Protein AF-A0A959I8X5-F1 (afdb_monomer_lite)

Secondary structure (DSSP, 8-state):
-----SSHHHHHHHHHHHTT-HHHHHHHHHHTHHHHHHHHHTTT--HHHHHHHHHHHHHHHHHHHHHT-

Foldseek 3Di:
DQDDDPDPLVRVLLVCLLVVPPVSVVCCCVVPLVVQQVVQVVVVHHSVVSVVVSVVVSVVSNVCVVVVD

pLDDT: mean 91.76, std 8.54, range [60.53, 98.81]

Structure (mmCIF, N/CA/C/O backbone):
data_AF-A0A959I8X5-F1
#
_entry.id   AF-A0A959I8X5-F1
#
loop_
_atom_site.group_PDB
_atom_site.id
_atom_site.type_symbol
_atom_site.label_atom_id
_atom_site.label_alt_id
_atom_site.label_comp_id
_atom_site.label_asym_id
_atom_site.label_entity_id
_atom_site.label_seq_id
_atom_site.pdbx_PDB_ins_code
_atom_site.Cartn_x
_atom_site.Cartn_y
_atom_site.Cartn_z
_atom_site.occupancy
_atom_site.B_iso_or_equiv
_atom_site.auth_seq_id
_atom_site.auth_comp_id
_atom_site.auth_asym_id
_atom_site.auth_atom_id
_atom_site.pdbx_PDB_model_num
ATOM 1 N N . MET A 1 1 ? 17.340 -5.171 -14.531 1.00 61.19 1 MET A N 1
ATOM 2 C CA . MET A 1 1 ? 17.717 -5.688 -13.196 1.00 61.19 1 MET A CA 1
ATOM 3 C C . MET A 1 1 ? 16.915 -6.953 -12.940 1.00 61.19 1 MET A C 1
ATOM 5 O O . MET A 1 1 ? 15.761 -6.975 -13.337 1.00 61.19 1 MET A O 1
ATOM 9 N N . MET A 1 2 ? 17.499 -8.014 -12.374 1.00 68.62 2 MET A N 1
ATOM 10 C CA . MET A 1 2 ? 16.749 -9.245 -12.083 1.00 68.62 2 MET A CA 1
ATOM 11 C C . MET A 1 2 ? 16.321 -9.236 -10.614 1.00 68.62 2 MET A C 1
ATOM 13 O O . MET A 1 2 ? 17.138 -9.525 -9.740 1.00 68.62 2 MET A O 1
ATOM 17 N N . ILE A 1 3 ? 15.058 -8.897 -10.352 1.00 78.25 3 ILE A N 1
ATOM 18 C CA . ILE A 1 3 ? 14.499 -8.902 -8.996 1.00 78.25 3 ILE A CA 1
ATOM 19 C C . ILE A 1 3 ? 14.347 -10.358 -8.550 1.00 78.25 3 ILE A C 1
ATOM 21 O O . ILE A 1 3 ? 13.635 -11.152 -9.175 1.00 78.25 3 ILE A O 1
ATOM 25 N N . LYS A 1 4 ? 15.058 -10.734 -7.485 1.00 80.88 4 LYS A N 1
ATOM 26 C CA . LYS A 1 4 ? 14.985 -12.080 -6.913 1.00 80.88 4 LYS A CA 1
ATOM 27 C C . LYS A 1 4 ? 13.859 -12.134 -5.890 1.00 80.88 4 LYS A C 1
ATOM 29 O O . LYS A 1 4 ? 13.937 -11.500 -4.847 1.00 80.88 4 LYS A O 1
ATOM 34 N N . THR A 1 5 ? 12.848 -12.938 -6.184 1.00 83.25 5 THR A N 1
ATOM 35 C CA . THR A 1 5 ? 11.710 -13.206 -5.300 1.00 83.25 5 THR A CA 1
ATOM 36 C C . THR A 1 5 ? 11.556 -14.705 -5.071 1.00 83.25 5 THR A C 1
ATOM 38 O O . THR A 1 5 ? 11.975 -15.511 -5.909 1.00 83.25 5 THR A O 1
ATOM 41 N N . LEU A 1 6 ? 10.936 -15.076 -3.947 1.00 80.81 6 LEU A N 1
ATOM 42 C CA . LEU A 1 6 ? 10.570 -16.464 -3.651 1.00 80.81 6 LEU A CA 1
ATOM 43 C C . LEU A 1 6 ? 9.366 -16.910 -4.493 1.00 80.81 6 LEU A C 1
ATOM 45 O O . LEU A 1 6 ? 9.379 -18.017 -5.031 1.00 80.81 6 LEU A O 1
ATOM 49 N N . HIS A 1 7 ? 8.369 -16.035 -4.670 1.00 84.12 7 HIS A N 1
ATOM 50 C CA . HIS A 1 7 ? 7.197 -16.299 -5.502 1.00 84.12 7 HIS A CA 1
ATOM 51 C C . HIS A 1 7 ? 7.251 -15.526 -6.821 1.00 84.12 7 HIS A C 1
ATOM 53 O O . HIS A 1 7 ? 7.752 -14.402 -6.905 1.00 84.12 7 HIS A O 1
ATOM 59 N N . LYS A 1 8 ? 6.754 -16.157 -7.890 1.00 77.38 8 LYS A N 1
ATOM 60 C CA . LYS A 1 8 ? 6.714 -15.554 -9.229 1.00 77.38 8 LYS A CA 1
ATOM 61 C C . LYS A 1 8 ? 5.802 -14.325 -9.257 1.00 77.38 8 LYS A C 1
ATOM 63 O O . LYS A 1 8 ? 6.160 -13.336 -9.888 1.00 77.38 8 LYS A O 1
ATOM 68 N N . ASP A 1 9 ? 4.693 -14.388 -8.533 1.00 85.50 9 ASP A N 1
ATOM 69 C CA . ASP A 1 9 ? 3.679 -13.334 -8.508 1.00 85.50 9 ASP A CA 1
ATOM 70 C C . ASP A 1 9 ? 4.228 -12.049 -7.870 1.00 85.50 9 ASP A C 1
ATOM 72 O O . ASP A 1 9 ? 3.994 -10.961 -8.392 1.00 85.50 9 ASP A O 1
ATOM 76 N N . ASP A 1 10 ? 5.066 -12.173 -6.832 1.00 87.12 10 ASP A N 1
ATOM 77 C CA . ASP A 1 10 ? 5.776 -11.038 -6.229 1.00 87.12 10 ASP A CA 1
ATOM 78 C C . ASP A 1 10 ? 6.643 -10.324 -7.267 1.00 87.12 10 ASP A C 1
ATOM 80 O O . ASP A 1 10 ? 6.683 -9.100 -7.324 1.00 87.12 10 ASP A O 1
ATOM 84 N N . ARG A 1 11 ? 7.330 -11.082 -8.129 1.00 88.88 11 ARG A N 1
ATOM 85 C CA . ARG A 1 11 ? 8.218 -10.498 -9.139 1.00 88.88 11 ARG A CA 1
ATOM 86 C C . ARG A 1 11 ? 7.453 -9.632 -10.119 1.00 88.88 11 ARG A C 1
ATOM 88 O O . ARG A 1 11 ? 7.886 -8.526 -10.407 1.00 88.88 11 ARG A O 1
ATOM 95 N N . GLU A 1 12 ? 6.322 -10.130 -10.606 1.00 90.31 12 GLU A N 1
ATOM 96 C CA . GLU A 1 12 ? 5.488 -9.412 -11.567 1.00 90.31 12 GLU A CA 1
ATOM 97 C C . GLU A 1 12 ? 4.934 -8.108 -10.975 1.00 90.31 12 GLU A C 1
ATOM 99 O O . GLU A 1 12 ? 4.880 -7.083 -11.666 1.00 90.31 12 GLU A O 1
ATOM 104 N N . LEU A 1 13 ? 4.573 -8.133 -9.687 1.00 91.88 13 LEU A N 1
ATOM 105 C CA . LEU A 1 13 ? 4.137 -6.952 -8.946 1.00 91.88 13 LEU A CA 1
ATOM 106 C C . LEU A 1 13 ? 5.277 -5.944 -8.761 1.00 91.88 13 LEU A C 1
ATOM 108 O O . LEU A 1 13 ? 5.073 -4.761 -9.018 1.00 91.88 13 LEU A O 1
ATOM 112 N N . LEU A 1 14 ? 6.475 -6.395 -8.378 1.00 91.62 14 LEU A N 1
ATOM 113 C CA . LEU A 1 14 ? 7.636 -5.519 -8.176 1.00 91.62 14 LEU A CA 1
ATOM 114 C C . LEU A 1 14 ? 8.144 -4.915 -9.492 1.00 91.62 14 LEU A C 1
AT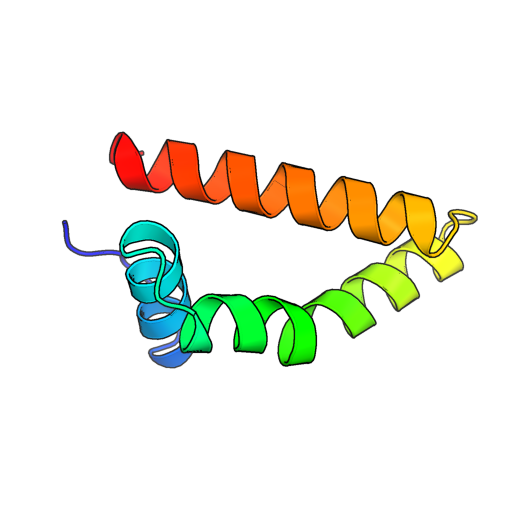OM 116 O O . LEU A 1 14 ? 8.403 -3.717 -9.556 1.00 91.62 14 LEU A O 1
ATOM 120 N N . GLU A 1 15 ? 8.230 -5.708 -10.561 1.00 91.75 15 GLU A N 1
ATOM 121 C CA . GLU A 1 15 ? 8.546 -5.208 -11.906 1.00 91.75 15 GLU A CA 1
ATOM 122 C C . GLU A 1 15 ? 7.488 -4.200 -12.365 1.00 91.75 15 GLU A C 1
A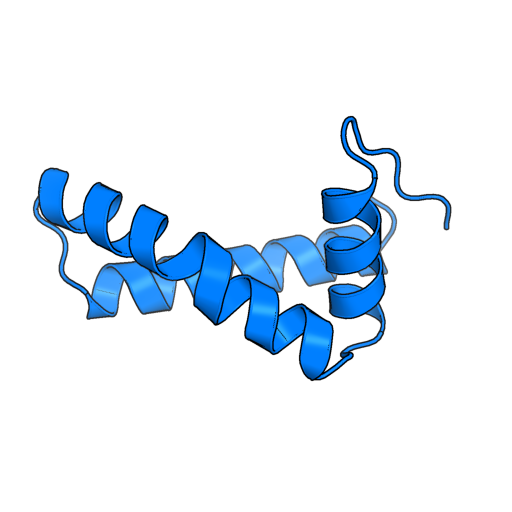TOM 124 O O . GLU A 1 15 ? 7.813 -3.131 -12.878 1.00 91.75 15 GLU A O 1
ATOM 129 N N . GLY A 1 16 ? 6.211 -4.501 -12.117 1.00 92.06 16 GLY A N 1
ATOM 130 C CA . GLY A 1 16 ? 5.122 -3.603 -12.472 1.00 92.06 16 GLY A CA 1
ATOM 131 C C . GLY A 1 16 ? 5.089 -2.319 -11.658 1.00 92.06 16 GLY A C 1
ATOM 132 O O . GLY A 1 16 ? 4.682 -1.293 -12.192 1.00 92.06 16 GLY A O 1
ATOM 133 N N . LEU A 1 17 ? 5.551 -2.348 -10.410 1.00 91.75 17 LEU A N 1
ATOM 134 C CA . LEU A 1 17 ? 5.708 -1.157 -9.585 1.00 91.75 17 LEU A CA 1
ATOM 135 C C . LEU A 1 17 ? 6.779 -0.220 -10.164 1.00 91.75 17 LEU A C 1
ATOM 137 O O . LEU A 1 17 ? 6.514 0.969 -10.312 1.00 91.75 17 LEU A O 1
ATOM 141 N N . ILE A 1 18 ? 7.950 -0.746 -10.545 1.00 92.06 18 ILE A N 1
ATOM 142 C CA . ILE A 1 18 ? 9.048 0.051 -11.135 1.00 92.06 18 ILE A CA 1
ATOM 143 C C . ILE A 1 18 ? 8.642 0.635 -12.492 1.00 92.06 18 ILE A C 1
ATOM 145 O O . ILE A 1 18 ? 8.940 1.784 -12.800 1.00 92.06 18 ILE A O 1
ATOM 149 N N . GLU A 1 19 ? 7.932 -0.144 -13.304 1.00 93.06 19 GLU A N 1
ATOM 150 C CA . GLU A 1 19 ? 7.419 0.290 -14.608 1.00 93.06 19 GLU A CA 1
ATOM 151 C C . GLU A 1 19 ? 6.186 1.210 -14.503 1.00 93.06 19 GLU A C 1
ATOM 153 O O . GLU A 1 19 ? 5.624 1.601 -15.527 1.00 93.06 19 GLU A O 1
ATOM 158 N N . ALA A 1 20 ? 5.726 1.527 -13.285 1.00 88.69 20 ALA A N 1
ATOM 159 C CA . ALA A 1 20 ? 4.489 2.262 -13.022 1.00 88.69 20 ALA A CA 1
ATOM 160 C C . ALA A 1 20 ? 3.259 1.669 -13.749 1.00 88.69 20 ALA A C 1
ATOM 162 O O . ALA A 1 20 ? 2.344 2.394 -14.151 1.00 88.69 20 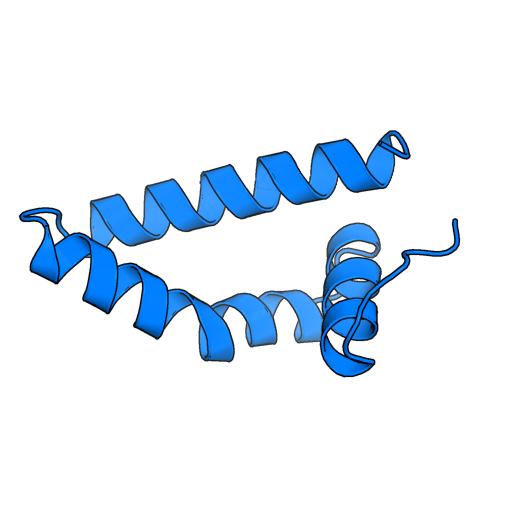ALA A O 1
ATOM 163 N N . ARG A 1 21 ? 3.212 0.337 -13.919 1.00 95.44 21 ARG A N 1
ATOM 164 C CA . ARG A 1 21 ? 2.105 -0.372 -14.576 1.00 95.44 21 ARG A CA 1
ATOM 165 C C . ARG A 1 21 ? 0.828 -0.233 -13.739 1.00 95.44 21 ARG A C 1
ATOM 167 O O . ARG A 1 21 ? 0.771 -0.789 -12.637 1.00 95.44 21 ARG A O 1
ATOM 174 N N . PRO A 1 22 ? -0.246 0.396 -14.262 1.00 93.44 22 PRO A N 1
ATOM 175 C CA . PRO A 1 22 ? -1.466 0.634 -13.488 1.00 93.44 22 PRO A CA 1
ATOM 176 C C . PRO A 1 22 ? -2.124 -0.640 -12.951 1.00 93.44 22 PRO A C 1
ATOM 178 O O . PRO A 1 22 ? -2.693 -0.624 -11.864 1.00 93.44 22 PRO A O 1
ATOM 181 N N . SER A 1 23 ? -2.039 -1.751 -13.689 1.00 94.88 23 SER A N 1
ATOM 182 C CA . SER A 1 23 ? -2.583 -3.047 -13.269 1.00 94.88 23 SER A CA 1
ATOM 183 C C . SER A 1 23 ? -1.846 -3.632 -12.064 1.00 94.88 23 SER A C 1
ATOM 185 O O . SER A 1 23 ? -2.491 -4.133 -11.149 1.00 94.88 23 SER A O 1
ATOM 187 N N . ALA A 1 24 ? -0.515 -3.541 -12.034 1.00 93.81 24 ALA A N 1
ATOM 188 C CA . ALA A 1 24 ? 0.292 -4.024 -10.917 1.00 93.81 24 ALA A CA 1
ATOM 189 C C . ALA A 1 24 ? 0.088 -3.157 -9.672 1.00 93.81 24 ALA A C 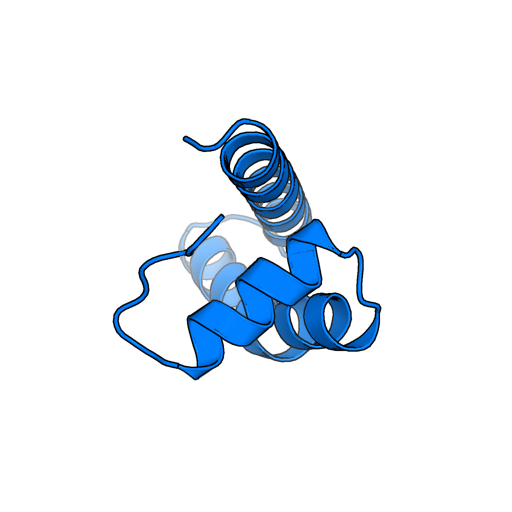1
ATOM 191 O O . ALA A 1 24 ? -0.131 -3.689 -8.587 1.00 93.81 24 ALA A O 1
ATOM 192 N N . VAL A 1 25 ? 0.068 -1.828 -9.842 1.00 92.44 25 VAL A N 1
ATOM 193 C CA . VAL A 1 25 ? -0.233 -0.900 -8.745 1.00 92.44 25 VAL A CA 1
ATOM 194 C C . VAL A 1 25 ? -1.626 -1.177 -8.192 1.00 92.44 25 VAL A C 1
ATOM 196 O O . VAL A 1 25 ? -1.765 -1.368 -6.992 1.00 92.44 25 VAL A O 1
ATOM 199 N N . ARG A 1 26 ? -2.651 -1.297 -9.046 1.00 95.81 26 ARG A N 1
ATOM 200 C CA . ARG A 1 26 ? -4.008 -1.632 -8.596 1.00 95.81 26 ARG A CA 1
ATOM 201 C C . ARG A 1 26 ? -4.050 -2.947 -7.817 1.00 95.81 26 ARG A C 1
ATOM 203 O O . ARG A 1 26 ? -4.637 -2.970 -6.747 1.00 95.81 26 ARG A O 1
ATOM 210 N N . ARG A 1 27 ? -3.374 -3.997 -8.291 1.00 95.25 27 ARG A N 1
ATOM 211 C CA . ARG A 1 27 ? -3.289 -5.267 -7.555 1.00 95.25 27 ARG A CA 1
ATOM 212 C C . ARG A 1 27 ? -2.637 -5.124 -6.183 1.00 95.25 27 ARG A C 1
ATOM 214 O O . ARG A 1 27 ? -3.090 -5.767 -5.253 1.00 95.25 27 ARG A O 1
ATOM 221 N N . LEU A 1 28 ? -1.620 -4.276 -6.021 1.00 94.38 28 LEU A N 1
ATOM 222 C CA . LEU A 1 28 ? -1.045 -4.011 -4.696 1.00 94.38 28 LEU A CA 1
ATOM 223 C C . LEU A 1 28 ? -2.088 -3.396 -3.749 1.00 94.38 28 LEU A C 1
ATOM 225 O O . LEU A 1 28 ? -2.182 -3.808 -2.596 1.00 94.38 28 LEU A O 1
ATOM 229 N N . TYR A 1 29 ? -2.897 -2.452 -4.235 1.00 95.88 29 TYR A N 1
ATOM 230 C CA . TYR A 1 29 ? -3.993 -1.882 -3.447 1.00 95.88 29 TYR A CA 1
ATOM 231 C C . TYR A 1 29 ? -5.096 -2.909 -3.157 1.00 95.88 29 TYR A C 1
ATOM 233 O O . TYR A 1 29 ? -5.548 -2.993 -2.024 1.00 95.88 29 TYR A O 1
ATOM 241 N N . ASP A 1 30 ? -5.509 -3.703 -4.141 1.00 96.56 30 ASP A N 1
ATOM 242 C CA . ASP A 1 30 ? -6.628 -4.638 -3.981 1.00 96.56 30 ASP A CA 1
ATOM 243 C C . ASP A 1 30 ? -6.243 -5.866 -3.131 1.00 96.56 30 ASP A C 1
ATOM 245 O O . ASP A 1 30 ? -7.010 -6.285 -2.264 1.00 96.56 30 ASP A O 1
ATOM 249 N N . ASP A 1 31 ? -5.044 -6.420 -3.344 1.00 94.31 31 ASP A N 1
ATOM 250 C CA . ASP A 1 31 ? -4.612 -7.691 -2.749 1.00 94.31 31 ASP A CA 1
ATOM 251 C C . ASP A 1 31 ? -3.915 -7.496 -1.381 1.00 94.31 31 ASP A C 1
ATOM 253 O O . ASP A 1 31 ? -3.979 -8.391 -0.535 1.00 94.31 31 ASP A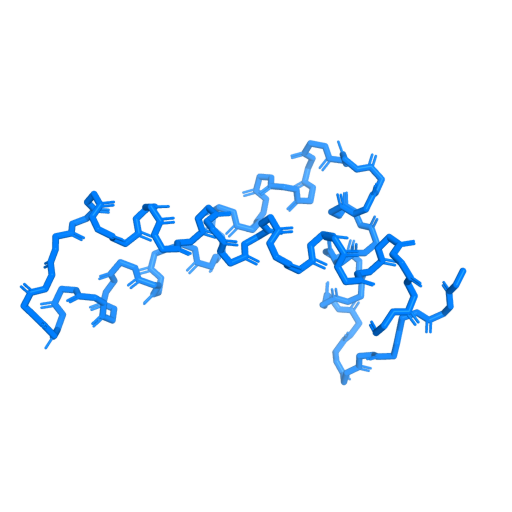 O 1
ATOM 257 N N . ILE A 1 32 ? -3.236 -6.359 -1.139 1.00 94.75 32 ILE A N 1
ATOM 258 C CA . ILE A 1 32 ? -2.340 -6.179 0.028 1.00 94.75 32 ILE A CA 1
ATOM 259 C C . ILE A 1 32 ? -2.857 -5.152 1.042 1.00 94.75 32 ILE A C 1
ATOM 261 O O . ILE A 1 32 ? -2.792 -5.409 2.248 1.00 94.75 32 ILE A O 1
ATOM 265 N N . LEU A 1 33 ? -3.388 -4.005 0.597 1.00 97.75 33 LEU A N 1
ATOM 266 C CA . LEU A 1 33 ? -3.846 -2.942 1.507 1.00 97.75 33 LEU A CA 1
ATOM 267 C C . LEU A 1 33 ? -4.867 -3.428 2.559 1.00 97.75 33 LEU A C 1
ATOM 269 O O . LEU A 1 33 ? -4.715 -3.031 3.715 1.00 97.75 33 LEU A O 1
ATOM 273 N N . PRO A 1 34 ? -5.845 -4.314 2.258 1.00 98.44 34 PRO A N 1
ATOM 274 C CA . PRO A 1 34 ? -6.788 -4.795 3.271 1.00 98.44 34 PRO A CA 1
ATOM 275 C C . PRO A 1 34 ? -6.111 -5.496 4.457 1.00 98.44 34 PRO A C 1
ATOM 277 O O . PRO A 1 34 ? -6.539 -5.339 5.599 1.00 98.44 34 PRO A O 1
ATOM 280 N N . ALA A 1 35 ? -5.029 -6.240 4.206 1.00 98.06 35 ALA A N 1
ATOM 281 C CA . ALA A 1 35 ? -4.270 -6.901 5.264 1.00 98.06 35 ALA A CA 1
ATOM 282 C C . ALA A 1 35 ? -3.498 -5.891 6.130 1.00 98.06 35 ALA A C 1
ATOM 284 O O . ALA A 1 35 ? -3.392 -6.076 7.343 1.00 98.06 35 ALA A O 1
ATOM 285 N N . VAL A 1 36 ? -2.992 -4.813 5.521 1.00 98.38 36 VAL A N 1
ATOM 286 C CA . VAL A 1 36 ? -2.317 -3.719 6.236 1.00 98.38 36 VAL A CA 1
ATOM 287 C C . VAL A 1 36 ? -3.309 -2.944 7.098 1.00 98.38 36 VAL A C 1
ATOM 289 O O . VAL A 1 36 ? -3.026 -2.738 8.274 1.00 98.38 36 VAL A O 1
ATOM 292 N N . ILE A 1 37 ? -4.484 -2.595 6.558 1.00 98.75 37 ILE A N 1
ATOM 293 C CA . ILE A 1 37 ? -5.579 -1.967 7.316 1.00 98.75 37 ILE A CA 1
ATOM 294 C C . ILE A 1 37 ? -5.921 -2.817 8.534 1.00 98.75 37 ILE A C 1
ATOM 296 O O . ILE A 1 37 ? -5.842 -2.327 9.658 1.00 98.75 37 ILE A O 1
ATOM 300 N N . TYR A 1 38 ? -6.201 -4.10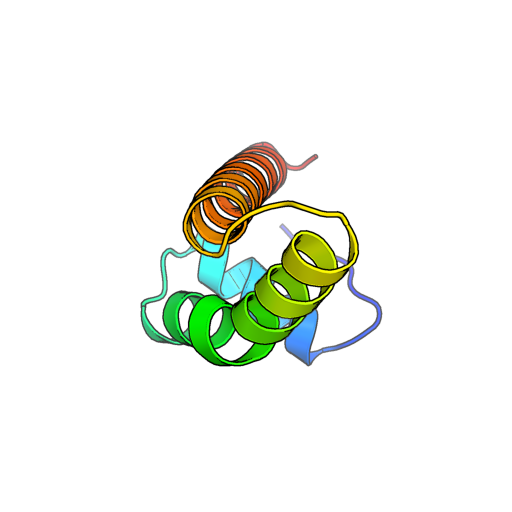8 8.321 1.00 98.69 38 TYR A N 1
ATOM 301 C CA . TYR A 1 38 ? -6.517 -5.023 9.413 1.00 98.69 38 TYR A CA 1
ATOM 302 C C . TYR A 1 38 ? -5.427 -5.012 10.490 1.00 98.69 38 TYR A C 1
ATOM 304 O O . TYR A 1 38 ? -5.723 -4.875 11.673 1.00 98.69 38 TYR A O 1
ATOM 312 N N . TRP A 1 39 ? -4.155 -5.117 10.098 1.00 98.69 39 TRP A N 1
ATOM 313 C CA . TRP A 1 39 ? -3.051 -5.119 11.053 1.00 98.69 39 TRP A CA 1
ATOM 314 C C . TRP A 1 39 ? -2.942 -3.805 11.838 1.00 98.69 39 TRP A C 1
ATOM 316 O O . TRP A 1 39 ? -2.752 -3.841 13.052 1.00 98.69 39 TRP A O 1
ATOM 326 N N . VAL A 1 40 ? -3.085 -2.656 11.178 1.00 98.69 40 VAL A N 1
ATOM 327 C CA . VAL A 1 40 ? -3.008 -1.336 11.822 1.00 98.69 40 VAL A CA 1
ATOM 328 C C . VAL A 1 40 ? -4.168 -1.129 12.800 1.00 98.69 40 VAL A C 1
ATOM 330 O O . VAL A 1 40 ? -3.935 -0.720 13.938 1.00 98.69 40 VAL A O 1
ATOM 333 N N . GLU A 1 41 ? -5.391 -1.505 12.422 1.00 98.56 41 GLU A N 1
ATOM 334 C CA . GLU A 1 41 ? -6.568 -1.439 13.301 1.00 98.56 41 GLU A CA 1
ATOM 335 C C . GLU A 1 41 ? -6.419 -2.339 14.537 1.00 98.56 41 GLU A C 1
ATOM 337 O O . GLU A 1 41 ? -6.747 -1.927 15.652 1.00 98.56 41 GLU A O 1
ATOM 342 N N . GLN A 1 42 ? -5.844 -3.541 14.383 1.00 98.69 42 GLN A N 1
ATOM 343 C CA . GLN A 1 42 ? -5.523 -4.420 15.521 1.00 98.69 42 GLN A CA 1
ATOM 344 C C . GLN A 1 42 ? -4.479 -3.819 16.479 1.00 98.69 42 GLN A C 1
ATOM 346 O O . GLN A 1 42 ? -4.311 -4.313 17.594 1.00 98.69 42 GLN A O 1
ATOM 351 N N . ASN A 1 43 ? -3.785 -2.756 16.068 1.00 98.50 43 ASN A N 1
ATOM 352 C CA . ASN A 1 43 ? -2.748 -2.078 16.841 1.00 98.50 43 ASN A CA 1
ATOM 353 C C . ASN A 1 43 ? -3.116 -0.623 17.191 1.00 98.50 43 ASN A C 1
ATOM 355 O O . ASN A 1 43 ? -2.231 0.182 17.477 1.00 98.50 43 ASN A O 1
ATOM 359 N N . ASN A 1 44 ? -4.415 -0.309 17.269 1.00 98.38 44 ASN A N 1
ATOM 360 C CA . ASN A 1 44 ? -4.961 1.008 17.636 1.00 98.38 44 ASN A CA 1
ATOM 361 C C . ASN A 1 44 ? -4.679 2.139 16.630 1.00 98.38 44 ASN A C 1
ATOM 363 O O . ASN A 1 44 ? -4.763 3.309 17.004 1.00 98.38 44 ASN A O 1
ATOM 367 N N . GLY A 1 45 ? -4.338 1.817 15.382 1.00 98.50 45 GLY A N 1
ATOM 368 C CA . GLY A 1 45 ? -4.313 2.796 14.298 1.00 98.50 45 GLY A CA 1
ATOM 369 C C . GLY A 1 45 ? -5.654 2.887 13.569 1.00 98.50 45 GLY A C 1
ATOM 370 O O . GLY A 1 45 ? -6.592 2.137 13.843 1.00 98.50 45 GLY A O 1
ATOM 371 N N . THR A 1 46 ? -5.731 3.818 12.629 1.00 98.81 46 THR A N 1
ATOM 372 C CA . THR A 1 46 ? -6.890 4.055 11.765 1.00 98.81 46 THR A CA 1
ATOM 373 C C . THR A 1 46 ? -6.655 3.532 10.349 1.00 98.81 46 THR A C 1
ATOM 375 O O . THR A 1 46 ? -5.531 3.227 9.945 1.00 98.81 46 THR A O 1
ATOM 378 N N . GLU A 1 47 ? -7.725 3.451 9.559 1.00 98.38 47 GLU A N 1
ATOM 379 C CA . GLU A 1 47 ? -7.617 3.135 8.133 1.00 98.38 47 GLU A CA 1
ATOM 380 C C . GLU A 1 47 ? -6.761 4.172 7.378 1.00 98.38 47 GLU A C 1
ATOM 382 O O . GLU A 1 47 ? -6.022 3.809 6.464 1.00 98.38 47 GLU A O 1
ATOM 387 N N . ASP A 1 48 ? -6.817 5.445 7.781 1.00 98.69 48 ASP A N 1
ATOM 388 C CA . ASP A 1 48 ? -5.990 6.508 7.203 1.00 98.69 48 ASP A CA 1
ATOM 389 C C . ASP A 1 48 ? -4.509 6.313 7.563 1.00 98.69 48 ASP A C 1
ATOM 391 O O . ASP A 1 48 ? -3.670 6.333 6.665 1.00 98.69 48 ASP A O 1
ATOM 395 N N . ASP A 1 49 ? -4.192 5.970 8.821 1.00 98.69 49 ASP A N 1
ATOM 396 C CA . ASP A 1 49 ? -2.820 5.607 9.223 1.00 98.69 49 ASP A CA 1
ATOM 397 C C . ASP A 1 49 ? -2.288 4.424 8.394 1.00 98.69 49 ASP A C 1
ATOM 399 O O . ASP A 1 49 ? -1.119 4.387 8.003 1.00 98.69 49 ASP A O 1
ATOM 403 N N . ALA A 1 50 ? -3.149 3.445 8.096 1.00 98.56 50 ALA A N 1
ATOM 404 C CA . ALA A 1 50 ? -2.789 2.292 7.280 1.00 98.56 50 ALA A CA 1
ATOM 405 C C . ALA A 1 50 ? -2.528 2.662 5.817 1.00 98.56 50 ALA A C 1
ATOM 407 O O . ALA A 1 50 ? -1.595 2.134 5.206 1.00 98.56 50 ALA A O 1
ATOM 408 N N . ARG A 1 51 ? -3.339 3.561 5.249 1.00 98.31 51 ARG A N 1
ATOM 409 C CA . ARG A 1 51 ? -3.149 4.070 3.885 1.00 98.31 51 ARG A CA 1
ATOM 410 C C . ARG A 1 51 ? -1.859 4.867 3.766 1.00 98.31 51 ARG A C 1
ATOM 412 O O . ARG A 1 51 ? -1.123 4.643 2.805 1.00 98.31 51 ARG A O 1
ATOM 419 N N . ASP A 1 52 ? -1.569 5.722 4.739 1.00 98.50 52 ASP A N 1
ATOM 420 C CA . ASP A 1 52 ? -0.342 6.516 4.774 1.00 98.50 52 ASP A CA 1
ATOM 421 C C . ASP A 1 52 ? 0.888 5.604 4.886 1.00 98.50 52 ASP A C 1
ATOM 423 O O . ASP A 1 52 ? 1.782 5.659 4.037 1.00 98.50 52 ASP A O 1
ATOM 427 N N . LEU A 1 53 ? 0.882 4.662 5.838 1.00 98.12 53 LEU A N 1
ATOM 428 C CA . LEU A 1 53 ? 1.942 3.659 5.995 1.00 98.12 53 LEU A CA 1
ATOM 429 C C . LEU A 1 53 ? 2.167 2.849 4.710 1.00 98.12 53 LEU A C 1
ATOM 431 O O . LEU A 1 53 ? 3.306 2.615 4.297 1.00 98.12 53 LEU A O 1
ATOM 435 N N . PHE A 1 54 ? 1.084 2.400 4.073 1.00 98.00 54 PHE A N 1
ATOM 436 C CA . PHE A 1 54 ? 1.157 1.619 2.845 1.00 98.00 54 PHE A CA 1
ATOM 437 C C . PHE A 1 54 ? 1.762 2.428 1.691 1.00 98.00 54 PHE A C 1
ATOM 439 O O . PHE A 1 54 ? 2.634 1.925 0.979 1.00 98.00 54 PHE A O 1
ATOM 446 N N . GLN A 1 55 ? 1.351 3.686 1.519 1.00 96.69 55 GLN A N 1
ATOM 447 C CA . GLN A 1 55 ? 1.908 4.564 0.490 1.00 96.69 55 GLN A CA 1
ATOM 448 C C . GLN A 1 55 ? 3.396 4.841 0.720 1.00 96.69 55 GLN A C 1
ATOM 450 O O . GLN A 1 55 ? 4.188 4.726 -0.219 1.00 96.69 55 GLN A O 1
ATOM 455 N N . GLU A 1 56 ? 3.800 5.146 1.954 1.00 97.62 56 GLU A N 1
ATOM 456 C CA . GLU A 1 56 ? 5.208 5.361 2.296 1.00 97.62 56 GLU A CA 1
ATOM 457 C C . GLU A 1 56 ? 6.055 4.111 2.030 1.00 97.62 56 GLU A C 1
ATOM 459 O O . GLU A 1 56 ? 7.138 4.206 1.442 1.00 97.62 56 GLU A O 1
ATOM 464 N N . ALA A 1 57 ? 5.542 2.930 2.385 1.00 95.94 57 ALA A N 1
ATOM 465 C CA . ALA A 1 57 ? 6.205 1.659 2.120 1.00 95.94 57 ALA A CA 1
ATOM 466 C C . ALA A 1 57 ? 6.363 1.391 0.615 1.00 95.94 57 ALA A C 1
ATOM 468 O O . ALA A 1 57 ? 7.444 0.988 0.178 1.00 95.94 57 ALA A O 1
ATOM 469 N N . LEU A 1 58 ? 5.329 1.657 -0.194 1.00 94.44 58 LEU A N 1
ATOM 470 C CA . LEU A 1 58 ? 5.405 1.527 -1.651 1.00 94.44 58 LEU A CA 1
ATOM 471 C C . LEU A 1 58 ? 6.431 2.487 -2.266 1.00 94.44 58 LEU A C 1
ATOM 473 O O . LEU A 1 58 ? 7.205 2.073 -3.129 1.00 94.44 58 LEU A O 1
ATOM 477 N N . ILE A 1 59 ? 6.484 3.743 -1.810 1.00 93.88 59 ILE A N 1
ATOM 478 C CA . ILE A 1 59 ? 7.471 4.729 -2.280 1.00 93.88 59 ILE A CA 1
ATOM 479 C C . ILE A 1 59 ? 8.890 4.301 -1.891 1.00 93.88 59 ILE A C 1
ATOM 481 O O . ILE A 1 59 ? 9.809 4.380 -2.710 1.00 93.88 59 ILE A O 1
ATOM 485 N N . ALA A 1 60 ? 9.089 3.841 -0.654 1.00 94.19 60 ALA A N 1
ATOM 486 C CA . ALA A 1 60 ? 10.384 3.355 -0.190 1.00 94.19 60 ALA A CA 1
ATOM 487 C C . ALA A 1 60 ? 10.851 2.133 -0.998 1.00 94.19 60 ALA A C 1
ATOM 489 O O . ALA A 1 60 ? 12.013 2.066 -1.400 1.00 94.19 60 ALA A O 1
ATOM 490 N N . LEU A 1 61 ? 9.939 1.199 -1.278 1.00 92.00 61 LEU A N 1
ATOM 491 C CA . LEU A 1 61 ? 10.199 0.019 -2.096 1.00 92.00 61 LEU A CA 1
ATOM 492 C C . LEU A 1 61 ? 10.551 0.396 -3.540 1.00 92.00 61 LEU A C 1
ATOM 494 O O . LEU A 1 61 ? 11.553 -0.086 -4.061 1.00 92.00 61 LEU A O 1
ATOM 498 N N . PHE A 1 62 ? 9.781 1.295 -4.156 1.00 91.81 62 PHE A N 1
ATOM 499 C CA . PHE A 1 62 ? 10.052 1.806 -5.499 1.00 91.81 62 PHE A CA 1
ATOM 500 C C . PHE A 1 62 ? 11.459 2.411 -5.598 1.00 91.81 62 PHE A C 1
ATOM 502 O O . PHE A 1 62 ? 12.228 2.024 -6.472 1.00 91.81 62 PHE A O 1
ATOM 509 N N . ARG A 1 63 ? 11.834 3.294 -4.661 1.00 91.88 63 ARG A N 1
ATOM 510 C CA . ARG A 1 63 ? 13.155 3.949 -4.653 1.00 91.88 63 ARG A CA 1
ATOM 511 C C . ARG A 1 63 ? 14.308 2.957 -4.524 1.00 91.88 63 ARG A C 1
ATOM 513 O O . ARG A 1 63 ? 15.322 3.117 -5.195 1.00 91.88 63 ARG A O 1
ATOM 520 N N . ARG A 1 64 ? 14.166 1.935 -3.675 1.00 90.25 64 ARG A N 1
ATOM 521 C CA . ARG A 1 64 ? 15.187 0.881 -3.526 1.00 90.25 64 ARG A CA 1
ATOM 522 C C . ARG A 1 64 ? 15.382 0.115 -4.826 1.00 90.25 64 ARG A C 1
ATOM 524 O O . ARG A 1 64 ? 16.501 -0.024 -5.305 1.00 90.25 64 ARG A O 1
ATOM 531 N N . LEU A 1 65 ? 14.274 -0.301 -5.431 1.00 88.06 65 LEU A N 1
ATOM 532 C CA . LEU A 1 65 ? 14.291 -1.048 -6.680 1.00 88.06 65 LEU A CA 1
ATOM 533 C C . LEU A 1 65 ? 14.815 -0.223 -7.863 1.00 88.06 65 LEU A C 1
ATOM 535 O O . LEU A 1 65 ? 15.514 -0.764 -8.716 1.00 88.06 65 LEU A O 1
ATOM 539 N N . GLU A 1 66 ? 14.507 1.073 -7.915 1.00 86.38 66 GLU A N 1
ATOM 540 C CA . GLU A 1 66 ? 15.031 1.998 -8.926 1.00 86.38 66 GLU A CA 1
ATOM 541 C C . GLU A 1 66 ? 16.553 2.177 -8.789 1.00 86.38 66 GLU A C 1
ATOM 543 O O . GLU A 1 66 ? 17.275 2.141 -9.787 1.00 86.38 66 GLU A O 1
ATOM 548 N N . ASN A 1 67 ? 17.055 2.276 -7.555 1.00 85.38 67 ASN A N 1
ATOM 549 C CA . ASN A 1 67 ? 18.487 2.404 -7.263 1.00 85.38 67 ASN A CA 1
ATOM 550 C C . ASN A 1 67 ? 19.259 1.073 -7.340 1.00 85.38 67 ASN A C 1
ATOM 552 O O . ASN A 1 67 ? 20.491 1.075 -7.346 1.00 85.38 67 ASN A O 1
ATOM 556 N N . GLY A 1 68 ? 18.557 -0.057 -7.427 1.00 70.38 68 GLY A N 1
ATOM 557 C CA . GLY A 1 68 ? 19.146 -1.396 -7.477 1.00 70.38 68 GLY A CA 1
ATOM 558 C C . GLY A 1 68 ? 19.668 -1.935 -6.160 1.00 70.38 68 GLY A C 1
ATOM 559 O O . GLY A 1 68 ? 20.598 -2.745 -6.168 1.00 70.38 68 GLY A O 1
ATOM 560 N N . GLU A 1 69 ? 19.054 -1.491 -5.067 1.00 60.53 69 GLU A N 1
ATOM 561 C CA . GLU A 1 69 ? 19.276 -1.972 -3.701 1.00 60.53 69 GLU A CA 1
ATOM 562 C C . GLU A 1 69 ? 18.399 -3.182 -3.351 1.00 60.53 69 GLU A C 1
ATOM 564 O O . GLU A 1 69 ? 17.226 -3.240 -3.793 1.00 60.53 69 GLU A O 1
#

Sequence (69 aa):
MMIKTLHKDDRELLEGLIEARPSAVRRLYDDILPAVIYWVEQNNGTEDDARDLFQEALIALFRRLENGE

Radius of gyration: 12.87 Å; chains: 1; bounding box: 27×23×32 Å